Protein AF-C4FI15-F1 (afdb_monomer)

Secondary structure (DSSP, 8-state):
-HHHHHHHHHHHHHHTTT-TT-HHHHHHHHHHHHHTT-HHHHHHHHHHHHTT-TT-HHHHHHHHHHHHTT---TTHHHHHHHHHHHSTT-HHHHHHHHHHHHHTT-HHHHHHHHHHHHH--

Organism: NCBI:txid432331

pLDDT: mean 87.52, std 12.52, range [52.5, 98.56]

Nearest PDB structures (foldseek):
  7obi-assembly2_B  TM=6.998E-01  e=9.655E-05  unidentified
  7yeh-assembly1_A  TM=6.419E-01  e=1.584E-03  Homo sapiens
  8tar-assembly1_U  TM=7.091E-01  e=3.574E-03  Homo sapiens
  5lj3-assembly1_S  TM=6.414E-01  e=3.760E-03  Saccharomyces cerevisiae
  5lj5-assembly1_S  TM=6.414E-01  e=3.957E-03  Saccharomyces cerevisiae

InterPro domains:
  IPR011990 Tetratricopeptide-like helical domain superfamily [G3DSA:1.25.40.10] (2-81)
  IPR011990 Tetratricopeptide-like helical domain superfamily [G3DSA:1.25.40.10] (82-121)
  IPR011990 Tetratricopeptide-like helical domain superfamily [SSF48452] (3-116)

Solvent-accessible surface area (backbone atoms only — not comparable to full-atom values): 6756 Å² total; per-residue (Å²): 115,74,67,59,50,55,50,50,48,52,54,51,59,54,54,43,77,79,50,89,79,52,34,67,57,31,30,52,48,11,56,44,28,43,77,69,69,38,52,72,59,13,54,50,27,20,50,58,11,33,75,73,38,73,75,47,54,73,36,52,54,48,52,52,53,43,40,76,71,71,45,89,60,89,64,46,67,60,53,43,54,59,39,36,74,80,42,76,78,43,63,68,54,53,54,50,50,40,51,52,24,59,76,67,68,36,61,68,65,31,51,56,52,52,53,53,62,65,67,75,110

Foldseek 3Di:
DLVVLVVVLVVLVVVCVPDVQDLVSLQVNLVSCVVNVVNVSSLVSLVSSCVNPLQPVSSLVVVLVVVVVVDDRPCNLVSLVVNCVVVVQPPSSLVSNLVVCVVVVVVPVNVVSVVSNVVVD

Sequence (121 aa):
IIGNYRYAIFFYLRAFAENQSDYELKYKVATLYYKLGQIPLAIQSAKDALSIKEDYMPAIEFLISLYNSGYEIDGLENILKKALEKYPNDKNIILTLAKIYQKNNNTTEYQKLMEKLQSSK

Structure (mmCIF, N/CA/C/O backbone):
data_AF-C4FI15-F1
#
_entry.id   AF-C4FI15-F1
#
loop_
_atom_site.group_PDB
_atom_site.id
_atom_site.type_symbol
_atom_site.label_atom_id
_atom_site.label_alt_id
_atom_site.label_comp_id
_atom_site.label_asym_id
_atom_site.label_entity_id
_atom_site.label_seq_id
_atom_site.pdbx_PDB_ins_code
_atom_site.Cartn_x
_atom_site.Cartn_y
_atom_site.Cartn_z
_atom_site.occupancy
_atom_site.B_iso_or_equiv
_atom_site.auth_seq_id
_atom_site.auth_comp_id
_atom_site.auth_asym_id
_atom_site.auth_atom_id
_atom_site.pdbx_PDB_model_num
ATOM 1 N N . ILE A 1 1 ? 23.300 -10.497 -9.805 1.00 56.25 1 ILE A N 1
ATOM 2 C CA . ILE A 1 1 ? 21.864 -10.493 -9.411 1.00 56.25 1 ILE A CA 1
ATOM 3 C C . ILE A 1 1 ? 21.199 -9.126 -9.666 1.00 56.25 1 ILE A C 1
ATOM 5 O O . ILE A 1 1 ? 20.199 -9.100 -10.368 1.00 56.25 1 ILE A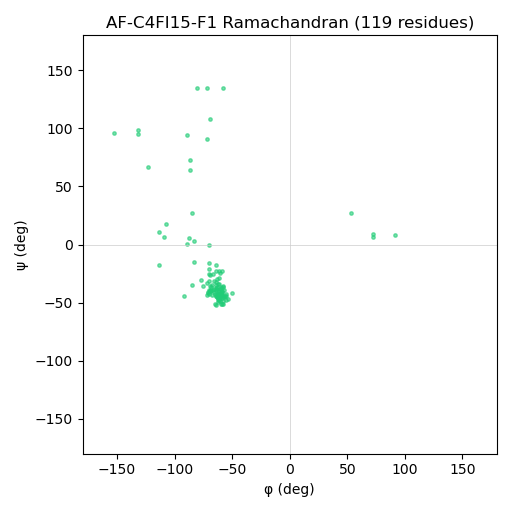 O 1
ATOM 9 N N . ILE A 1 2 ? 21.776 -7.990 -9.240 1.00 56.50 2 ILE A N 1
ATOM 10 C CA . ILE A 1 2 ? 21.237 -6.623 -9.491 1.00 56.50 2 ILE A CA 1
ATOM 11 C C . ILE A 1 2 ? 21.066 -6.285 -10.988 1.00 56.50 2 ILE A C 1
ATOM 13 O O . ILE A 1 2 ? 20.092 -5.640 -11.371 1.00 56.50 2 ILE A O 1
ATOM 17 N N . GLY A 1 3 ? 21.977 -6.754 -11.850 1.00 67.19 3 GLY A N 1
ATOM 18 C CA . GLY A 1 3 ? 21.889 -6.534 -13.299 1.00 67.19 3 GLY A CA 1
ATOM 19 C C . GLY A 1 3 ? 20.614 -7.104 -13.933 1.00 67.19 3 GLY A C 1
ATOM 20 O O . GLY A 1 3 ? 20.023 -6.454 -14.785 1.00 67.19 3 GLY A O 1
ATOM 21 N N . ASN A 1 4 ? 20.132 -8.260 -13.463 1.00 72.44 4 ASN A N 1
ATOM 22 C CA . ASN A 1 4 ? 18.963 -8.932 -14.040 1.00 72.44 4 ASN A CA 1
ATOM 23 C C . ASN A 1 4 ? 17.672 -8.116 -13.817 1.00 72.44 4 ASN A C 1
ATOM 25 O O . ASN A 1 4 ? 16.885 -7.934 -14.738 1.00 72.44 4 ASN A O 1
ATOM 29 N N . TYR A 1 5 ? 17.509 -7.498 -12.641 1.00 72.25 5 TYR A N 1
ATOM 30 C CA . TYR A 1 5 ? 16.341 -6.657 -12.353 1.00 72.25 5 TYR A CA 1
ATOM 31 C C . TYR A 1 5 ? 16.308 -5.361 -13.168 1.00 72.25 5 TYR A C 1
ATOM 33 O O . TYR A 1 5 ? 15.236 -4.951 -13.600 1.00 72.25 5 TYR A O 1
ATOM 41 N N . ARG A 1 6 ? 17.462 -4.731 -13.429 1.00 71.44 6 ARG A N 1
ATOM 42 C CA . ARG A 1 6 ? 17.522 -3.537 -14.293 1.00 71.44 6 ARG A CA 1
ATOM 43 C C . ARG A 1 6 ? 17.146 -3.867 -15.738 1.00 71.44 6 ARG A C 1
ATOM 45 O O . ARG A 1 6 ? 16.388 -3.117 -16.342 1.00 71.44 6 ARG A O 1
ATOM 52 N N . TYR A 1 7 ? 17.614 -5.005 -16.257 1.00 75.38 7 TYR A N 1
ATOM 53 C CA . TYR A 1 7 ? 17.192 -5.493 -17.572 1.00 75.38 7 TYR A CA 1
ATOM 54 C C . TYR A 1 7 ? 15.700 -5.828 -17.597 1.00 75.38 7 TYR A C 1
ATOM 56 O O . TYR A 1 7 ? 15.008 -5.397 -18.512 1.00 75.38 7 TYR A O 1
ATOM 64 N N . ALA A 1 8 ? 15.178 -6.515 -16.577 1.00 70.19 8 ALA A N 1
ATOM 65 C CA . ALA A 1 8 ? 13.751 -6.809 -16.478 1.00 70.19 8 ALA A CA 1
ATOM 66 C C . ALA A 1 8 ? 12.901 -5.527 -16.484 1.00 70.19 8 ALA A C 1
ATOM 68 O O . ALA A 1 8 ? 11.944 -5.444 -17.245 1.00 70.19 8 ALA A O 1
ATOM 69 N N . ILE A 1 9 ? 13.283 -4.498 -15.717 1.00 68.81 9 ILE A N 1
ATOM 70 C CA . ILE A 1 9 ? 12.603 -3.193 -15.738 1.00 68.81 9 ILE A CA 1
ATOM 71 C C . ILE A 1 9 ? 12.680 -2.557 -17.127 1.00 68.81 9 ILE A C 1
ATOM 73 O O . ILE A 1 9 ? 11.663 -2.084 -17.617 1.00 68.81 9 ILE A O 1
ATOM 77 N N . PHE A 1 10 ? 13.838 -2.579 -17.792 1.00 74.25 10 PHE A N 1
ATOM 78 C CA . PHE A 1 10 ? 13.975 -2.055 -19.154 1.00 74.25 10 PHE A CA 1
ATOM 79 C C . PHE A 1 10 ? 13.039 -2.761 -20.150 1.00 74.25 10 PHE A C 1
ATOM 81 O O . PHE A 1 10 ? 12.341 -2.095 -20.912 1.00 74.25 10 PHE A O 1
ATOM 88 N N . PHE A 1 11 ? 12.969 -4.095 -20.118 1.00 68.50 11 PHE A N 1
ATOM 89 C CA . PHE A 1 11 ? 12.063 -4.857 -20.983 1.00 68.50 11 PHE A CA 1
ATOM 90 C C . PHE A 1 11 ? 10.588 -4.593 -20.657 1.00 68.50 11 PHE A C 1
ATOM 92 O O . PHE A 1 11 ? 9.784 -4.450 -21.574 1.00 68.50 11 PHE A O 1
ATOM 99 N N . TYR A 1 12 ? 10.236 -4.453 -19.378 1.00 67.69 12 TYR A N 1
ATOM 100 C CA . TYR A 1 12 ? 8.875 -4.117 -18.963 1.00 67.69 12 TYR A CA 1
ATOM 101 C C . TYR A 1 12 ? 8.471 -2.682 -19.333 1.00 67.69 12 TYR A C 1
ATOM 103 O O . TYR A 1 12 ? 7.363 -2.479 -19.822 1.00 67.69 12 TYR A O 1
ATOM 111 N N . LEU A 1 13 ? 9.365 -1.698 -19.192 1.00 67.50 13 LEU A N 1
ATOM 112 C CA . LEU A 1 13 ? 9.134 -0.322 -19.651 1.00 67.50 13 LEU A CA 1
ATOM 113 C C . LEU A 1 13 ? 9.035 -0.235 -21.180 1.00 67.50 13 LEU A C 1
ATOM 115 O O . LEU A 1 13 ? 8.288 0.588 -21.698 1.00 67.50 13 LEU A O 1
ATOM 119 N N . ARG A 1 14 ? 9.742 -1.099 -21.917 1.00 65.94 14 ARG A N 1
ATOM 120 C CA . ARG A 1 14 ? 9.600 -1.198 -23.375 1.00 65.94 14 ARG A CA 1
ATOM 121 C C . ARG A 1 14 ? 8.266 -1.831 -23.781 1.00 65.94 14 ARG A C 1
ATOM 123 O O . ARG A 1 14 ? 7.638 -1.333 -24.705 1.00 65.94 14 ARG A O 1
ATOM 130 N N . ALA A 1 15 ? 7.807 -2.868 -23.077 1.00 60.34 15 ALA A N 1
ATOM 131 C CA . ALA A 1 15 ? 6.472 -3.446 -23.280 1.00 60.34 15 ALA A CA 1
ATOM 132 C C . ALA A 1 15 ? 5.344 -2.430 -22.993 1.00 60.34 15 ALA A C 1
ATOM 134 O O . ALA A 1 15 ? 4.292 -2.455 -23.626 1.00 60.34 15 ALA A O 1
ATOM 135 N N . PHE A 1 16 ? 5.600 -1.478 -22.091 1.00 58.09 16 PHE A N 1
ATOM 136 C CA . PHE A 1 16 ? 4.717 -0.356 -21.762 1.00 58.09 16 PHE A CA 1
ATOM 137 C C . PHE A 1 16 ? 4.383 0.553 -22.956 1.00 58.09 16 PHE A C 1
ATOM 139 O O . PHE A 1 16 ? 3.359 1.235 -22.936 1.00 58.09 16 PHE A O 1
ATOM 146 N N . ALA A 1 17 ? 5.224 0.565 -23.996 1.00 54.53 17 ALA A N 1
ATOM 147 C CA . ALA A 1 17 ? 4.977 1.345 -25.205 1.00 54.53 17 ALA A CA 1
ATOM 148 C C . ALA A 1 17 ? 3.820 0.787 -26.056 1.00 54.53 17 ALA A C 1
ATOM 150 O O . ALA A 1 17 ? 3.307 1.513 -26.903 1.00 54.53 17 ALA A O 1
ATOM 151 N N . GLU A 1 18 ? 3.384 -0.458 -25.823 1.00 53.00 18 GLU A N 1
ATOM 152 C CA . GLU A 1 18 ? 2.379 -1.125 -26.663 1.00 53.00 18 GLU A CA 1
ATOM 153 C C . GLU A 1 18 ? 1.041 -1.402 -25.955 1.00 53.00 18 GLU A C 1
ATOM 155 O O . GLU A 1 18 ? 0.039 -1.583 -26.639 1.00 53.00 18 GLU A O 1
ATOM 160 N N . ASN A 1 19 ? 0.969 -1.381 -24.614 1.00 54.22 19 ASN A N 1
ATOM 161 C CA . ASN A 1 19 ? -0.293 -1.545 -23.871 1.00 54.22 19 ASN A CA 1
ATOM 162 C C . ASN A 1 19 ? -0.266 -0.843 -22.497 1.00 54.22 19 ASN A C 1
ATOM 164 O O . ASN A 1 19 ? 0.173 -1.404 -21.495 1.00 54.22 19 ASN A O 1
ATOM 168 N N . GLN A 1 20 ? -0.793 0.385 -22.430 1.00 59.53 20 GLN A N 1
ATOM 169 C CA . GLN A 1 20 ? -0.826 1.230 -21.218 1.00 59.53 20 GLN A CA 1
ATOM 170 C C . GLN A 1 20 ? -1.783 0.741 -20.102 1.00 59.53 20 GLN A C 1
ATOM 172 O O . GLN A 1 20 ? -1.866 1.374 -19.048 1.00 59.53 20 GLN A O 1
ATOM 177 N N . SER A 1 21 ? -2.495 -0.374 -20.30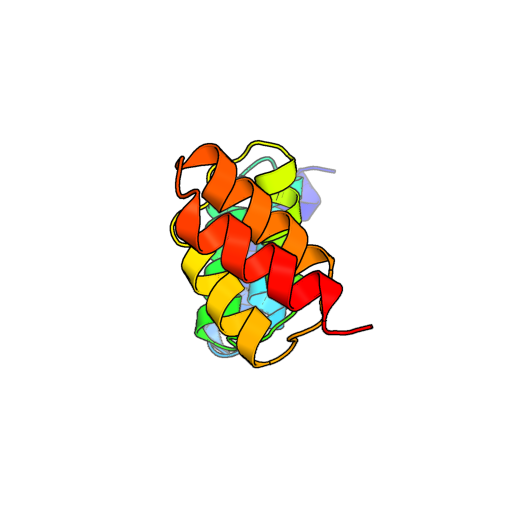2 1.00 66.38 21 SER A N 1
ATOM 178 C CA . SER A 1 21 ? -3.615 -0.819 -19.451 1.00 66.38 21 SER A CA 1
ATOM 179 C C . SER A 1 21 ? -3.335 -2.053 -18.580 1.00 66.38 21 SER A C 1
ATOM 181 O O . SER A 1 21 ? -4.252 -2.549 -17.929 1.00 66.38 21 SER A O 1
ATOM 183 N N . ASP A 1 22 ? -2.101 -2.561 -18.528 1.00 84.94 22 ASP A N 1
ATOM 184 C CA . ASP A 1 22 ? -1.785 -3.761 -17.740 1.00 84.94 22 ASP A CA 1
ATOM 185 C C . ASP A 1 22 ? -1.386 -3.407 -16.290 1.00 84.94 22 ASP A C 1
ATOM 187 O O . ASP A 1 22 ? -0.233 -3.094 -15.973 1.00 84.94 22 ASP A O 1
ATOM 191 N N . TYR A 1 23 ? -2.367 -3.447 -15.383 1.00 91.19 23 TYR A N 1
ATOM 192 C CA . TYR A 1 23 ? -2.151 -3.246 -13.947 1.00 91.19 23 TYR A CA 1
ATOM 193 C C . TYR A 1 23 ? -1.249 -4.332 -13.324 1.00 91.19 23 TYR A C 1
ATOM 195 O O . TYR A 1 23 ? -0.511 -4.047 -12.377 1.00 91.19 23 TYR A O 1
ATOM 203 N N . GLU A 1 24 ? -1.246 -5.562 -13.851 1.00 91.38 24 GLU A N 1
ATOM 204 C CA . GLU A 1 24 ? -0.406 -6.657 -13.348 1.00 91.38 24 GLU A CA 1
ATOM 205 C C . GLU A 1 24 ? 1.060 -6.399 -13.673 1.00 91.38 24 GLU A C 1
ATOM 207 O O . GLU A 1 24 ? 1.942 -6.631 -12.841 1.00 91.38 24 GLU A O 1
ATOM 212 N N . LEU A 1 25 ? 1.326 -5.867 -14.865 1.00 88.81 25 LEU A N 1
ATOM 213 C CA . LEU A 1 25 ? 2.652 -5.421 -15.268 1.00 88.81 25 LEU A CA 1
ATOM 214 C C . LEU A 1 25 ? 3.171 -4.302 -14.358 1.00 88.81 25 LEU A C 1
ATOM 216 O O . LEU A 1 25 ? 4.299 -4.386 -13.867 1.00 88.81 25 LEU A O 1
ATOM 220 N N . LYS A 1 26 ? 2.353 -3.283 -14.075 1.00 90.31 26 LYS A N 1
ATOM 221 C CA . LYS A 1 26 ? 2.734 -2.198 -13.152 1.00 90.31 26 LYS A CA 1
ATOM 222 C C . LYS A 1 26 ? 3.070 -2.715 -11.757 1.00 90.31 26 LYS A C 1
ATOM 224 O O . LYS A 1 26 ? 4.074 -2.317 -11.164 1.00 90.31 26 LYS A O 1
ATOM 229 N N . TYR A 1 27 ? 2.297 -3.676 -11.265 1.00 94.62 27 TYR A N 1
ATOM 230 C CA . TYR A 1 27 ? 2.614 -4.360 -10.019 1.00 94.62 27 TYR A CA 1
ATOM 231 C C . TYR A 1 27 ? 3.926 -5.157 -10.098 1.00 94.62 27 TYR A C 1
ATOM 233 O O . TYR A 1 27 ? 4.763 -5.052 -9.202 1.00 94.62 27 TYR A O 1
ATOM 241 N N . LYS A 1 28 ? 4.179 -5.903 -11.182 1.00 92.38 28 LYS A N 1
ATOM 242 C CA . LYS A 1 28 ? 5.468 -6.595 -11.378 1.00 92.38 28 LYS A CA 1
ATOM 243 C C . LYS A 1 28 ? 6.633 -5.606 -11.326 1.00 92.38 28 LYS A C 1
ATOM 245 O O . LYS A 1 28 ? 7.610 -5.863 -10.621 1.00 92.38 28 LYS A O 1
ATOM 250 N N . VAL A 1 29 ? 6.511 -4.453 -11.982 1.00 91.00 29 VAL A N 1
ATOM 251 C CA . VAL A 1 29 ? 7.499 -3.365 -11.923 1.00 91.00 29 VAL A CA 1
ATOM 252 C C . VAL A 1 29 ? 7.695 -2.864 -10.485 1.00 91.00 29 VAL A C 1
ATOM 254 O O . VAL A 1 29 ? 8.840 -2.732 -10.050 1.00 91.00 29 VAL A O 1
ATOM 257 N N . ALA A 1 30 ? 6.622 -2.704 -9.704 1.00 95.44 30 ALA A N 1
ATOM 258 C CA . ALA A 1 30 ? 6.710 -2.363 -8.281 1.00 95.44 30 ALA A CA 1
ATOM 259 C C . ALA A 1 30 ? 7.583 -3.355 -7.495 1.00 95.44 30 ALA A C 1
ATOM 261 O O . ALA A 1 30 ? 8.505 -2.957 -6.778 1.00 95.44 30 ALA A O 1
ATOM 262 N N . THR A 1 31 ? 7.353 -4.659 -7.684 1.00 94.81 31 THR A N 1
ATOM 263 C CA . THR A 1 31 ? 8.144 -5.699 -7.005 1.00 94.81 31 THR A CA 1
ATOM 264 C C . THR A 1 31 ? 9.618 -5.688 -7.421 1.00 94.81 31 THR A C 1
ATOM 266 O O . THR A 1 31 ? 10.493 -5.974 -6.602 1.00 94.81 31 THR A O 1
ATOM 269 N N . LEU A 1 32 ? 9.927 -5.327 -8.671 1.00 92.12 32 LEU A N 1
ATOM 270 C CA . LEU A 1 32 ? 11.305 -5.205 -9.148 1.00 92.12 32 LEU A CA 1
ATOM 271 C C . LEU A 1 32 ? 12.010 -3.986 -8.562 1.00 92.12 32 LE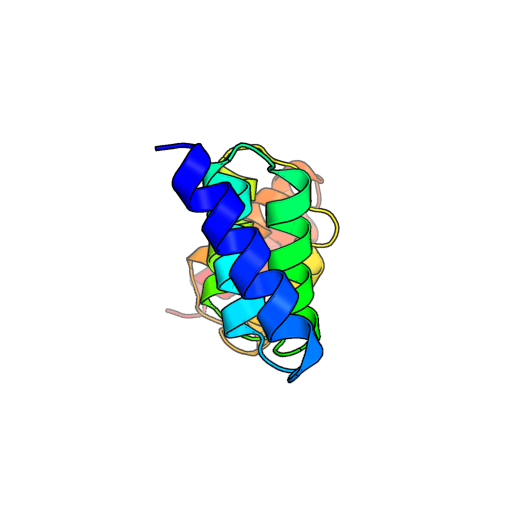U A C 1
ATOM 273 O O . LEU A 1 32 ? 13.152 -4.106 -8.117 1.00 92.12 32 LEU A O 1
ATOM 277 N N . TYR A 1 33 ? 11.335 -2.836 -8.519 1.00 93.25 33 TYR A N 1
ATOM 278 C CA . TYR A 1 33 ? 11.876 -1.647 -7.867 1.00 93.25 33 TYR A CA 1
ATOM 279 C C . TYR A 1 33 ? 12.168 -1.906 -6.389 1.00 93.25 33 TYR A C 1
ATOM 281 O O . TYR A 1 33 ? 13.234 -1.524 -5.907 1.00 93.25 33 TYR A O 1
ATOM 289 N N . TYR A 1 34 ? 11.301 -2.647 -5.694 1.00 95.25 34 TYR A N 1
ATOM 290 C CA . TYR A 1 34 ? 11.553 -3.060 -4.314 1.00 95.25 34 TYR A CA 1
ATOM 291 C C . TYR A 1 34 ? 12.795 -3.946 -4.180 1.00 95.25 34 TYR A C 1
ATOM 293 O O . TYR A 1 34 ? 13.662 -3.664 -3.356 1.00 95.25 34 TYR A O 1
ATOM 301 N N . LYS A 1 35 ? 12.955 -4.955 -5.048 1.00 93.00 35 LYS A N 1
ATOM 302 C CA . LYS A 1 35 ? 14.157 -5.815 -5.079 1.00 93.00 35 LYS A CA 1
ATOM 303 C C . LYS A 1 35 ? 15.449 -5.048 -5.383 1.00 93.00 35 LYS A C 1
ATOM 305 O O . LYS A 1 35 ? 16.533 -5.519 -5.046 1.00 93.00 35 LYS A O 1
ATOM 310 N N . LEU A 1 36 ? 15.347 -3.885 -6.022 1.00 91.12 36 LEU A N 1
ATOM 311 C CA . LEU A 1 36 ? 16.460 -2.971 -6.281 1.00 91.12 36 LEU A CA 1
ATOM 312 C C . LEU A 1 36 ? 16.693 -1.948 -5.159 1.00 91.12 36 LEU A C 1
ATOM 314 O O . LEU A 1 36 ? 17.584 -1.111 -5.298 1.00 91.12 36 LEU A O 1
ATOM 318 N N . GLY A 1 37 ? 15.900 -1.976 -4.085 1.00 93.50 37 GLY A N 1
ATOM 319 C CA . GLY A 1 37 ? 15.944 -0.987 -3.005 1.00 93.50 37 GLY A CA 1
ATOM 320 C C . GLY A 1 37 ? 15.375 0.382 -3.391 1.00 93.50 37 GLY A C 1
ATOM 321 O O . GLY A 1 37 ? 15.495 1.339 -2.632 1.00 93.50 37 GLY A O 1
ATOM 322 N N . GLN A 1 38 ? 14.739 0.503 -4.558 1.00 95.06 38 GLN A N 1
ATOM 323 C CA . GLN A 1 38 ? 14.146 1.746 -5.055 1.00 95.06 38 GLN A CA 1
ATOM 324 C C . GLN A 1 38 ? 12.718 1.895 -4.519 1.00 95.06 38 GLN A C 1
ATOM 326 O O . GLN A 1 38 ? 11.742 1.865 -5.268 1.00 95.06 38 GLN A O 1
ATOM 331 N N . ILE A 1 39 ? 12.600 2.026 -3.198 1.00 96.94 39 ILE A N 1
ATOM 332 C CA . ILE A 1 39 ? 11.315 2.001 -2.485 1.00 96.94 39 ILE A CA 1
ATOM 333 C C . ILE A 1 39 ? 10.309 3.047 -3.001 1.00 96.94 39 ILE A C 1
ATOM 335 O O . ILE A 1 39 ? 9.165 2.663 -3.248 1.00 96.94 39 ILE A O 1
ATOM 339 N N . PRO A 1 40 ? 10.685 4.319 -3.260 1.00 97.00 40 PRO A N 1
ATOM 340 C CA . PRO A 1 40 ? 9.727 5.304 -3.771 1.00 97.00 40 PRO A CA 1
ATOM 341 C C . PRO A 1 40 ? 9.104 4.900 -5.115 1.00 97.00 40 PRO A C 1
ATOM 343 O O . PRO A 1 40 ? 7.897 5.023 -5.310 1.00 97.00 40 PRO A O 1
ATOM 346 N N . LEU A 1 41 ? 9.910 4.339 -6.023 1.00 94.94 41 LEU A N 1
ATOM 347 C CA . LEU A 1 41 ? 9.441 3.876 -7.333 1.00 94.94 41 LEU A CA 1
ATOM 348 C C . LEU A 1 41 ? 8.587 2.610 -7.222 1.00 94.94 41 LEU A C 1
ATOM 350 O O . LEU A 1 41 ? 7.632 2.442 -7.982 1.00 94.94 41 LEU A O 1
ATOM 354 N N . ALA A 1 42 ? 8.887 1.747 -6.249 1.00 97.56 42 ALA A N 1
ATOM 355 C CA . ALA A 1 42 ? 8.065 0.585 -5.943 1.00 97.56 42 ALA A CA 1
ATOM 356 C C . ALA A 1 42 ? 6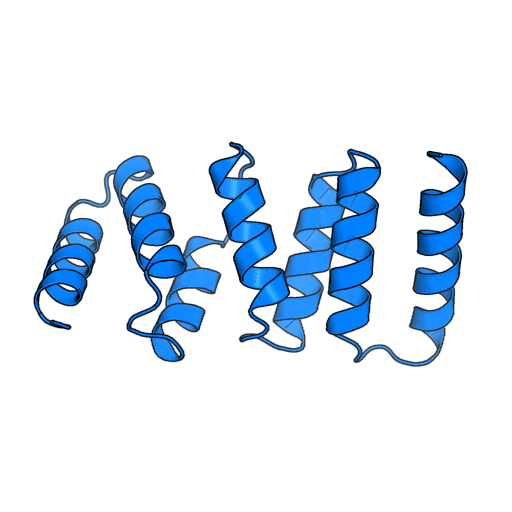.659 0.999 -5.487 1.00 97.56 42 ALA A C 1
ATOM 358 O O . ALA A 1 42 ? 5.667 0.501 -6.017 1.00 97.56 42 ALA A O 1
ATOM 359 N N . ILE A 1 43 ? 6.573 1.953 -4.555 1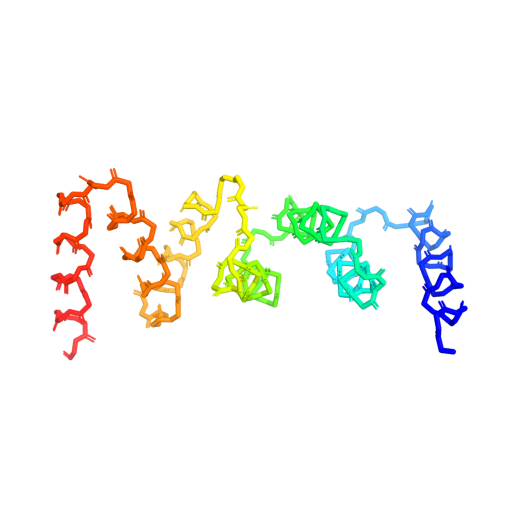.00 98.31 43 ILE A N 1
ATOM 360 C CA . ILE A 1 43 ? 5.298 2.490 -4.064 1.00 98.31 43 ILE A CA 1
ATOM 361 C C . ILE A 1 43 ? 4.510 3.125 -5.211 1.00 98.31 43 ILE A C 1
ATOM 363 O O . ILE A 1 43 ? 3.332 2.811 -5.382 1.00 98.31 43 ILE A O 1
ATOM 367 N N . GLN A 1 44 ? 5.153 3.976 -6.019 1.00 96.88 44 GLN A N 1
ATOM 368 C CA . GLN A 1 44 ? 4.481 4.637 -7.1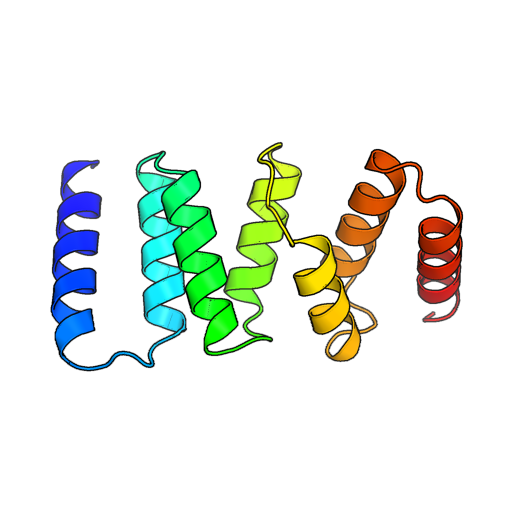38 1.00 96.88 44 GLN A CA 1
ATOM 369 C C . GLN A 1 44 ? 3.932 3.621 -8.145 1.00 96.88 44 GLN A C 1
ATOM 371 O O . GLN A 1 44 ? 2.763 3.688 -8.506 1.00 96.88 44 GLN A O 1
ATOM 376 N N . SER A 1 45 ? 4.729 2.621 -8.523 1.00 95.56 45 SER A N 1
ATOM 377 C CA . SER A 1 45 ? 4.307 1.604 -9.496 1.00 95.56 45 SER A CA 1
ATOM 378 C C . SER A 1 45 ? 3.131 0.757 -8.988 1.00 95.56 45 SER A C 1
ATOM 380 O O . SER A 1 45 ? 2.246 0.395 -9.761 1.00 95.56 45 SER A O 1
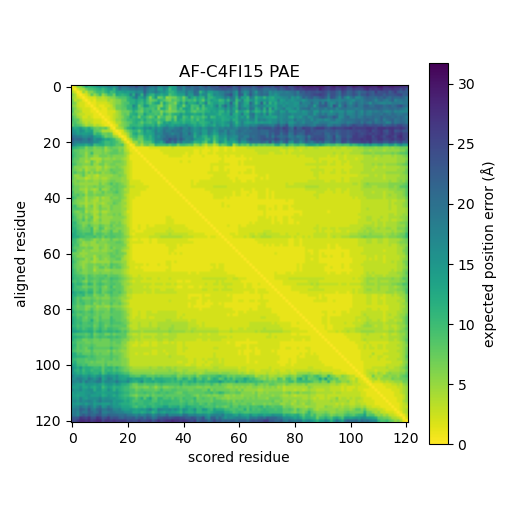ATOM 382 N N . ALA A 1 46 ? 3.077 0.467 -7.683 1.00 97.69 46 ALA A N 1
ATOM 383 C CA . ALA A 1 46 ? 1.938 -0.225 -7.080 1.00 97.69 46 ALA A CA 1
ATOM 384 C C . ALA A 1 46 ? 0.680 0.660 -7.052 1.00 97.69 46 ALA A C 1
ATOM 386 O O . ALA A 1 46 ? -0.408 0.182 -7.372 1.00 97.69 46 ALA A O 1
ATOM 387 N N . LYS A 1 47 ? 0.813 1.958 -6.747 1.00 97.44 47 LYS A N 1
ATOM 388 C CA . LYS A 1 47 ? -0.300 2.919 -6.848 1.00 97.44 47 LYS A CA 1
ATOM 389 C C . LYS A 1 47 ? -0.800 3.066 -8.286 1.00 97.44 47 LYS A C 1
ATOM 391 O O . LYS A 1 47 ? -2.004 3.132 -8.503 1.00 97.44 47 LYS A O 1
ATOM 396 N N . ASP A 1 48 ? 0.099 3.046 -9.263 1.00 94.62 48 ASP A N 1
ATOM 397 C CA . ASP A 1 48 ? -0.257 3.121 -10.678 1.00 94.62 48 ASP A CA 1
ATOM 398 C C . ASP A 1 48 ? -0.979 1.858 -11.177 1.00 94.62 48 ASP A C 1
ATOM 400 O O . ASP A 1 48 ? -1.730 1.929 -12.150 1.00 94.62 48 ASP A O 1
ATOM 404 N N . ALA A 1 49 ? -0.748 0.698 -10.552 1.00 95.62 49 ALA A N 1
ATOM 405 C CA . ALA A 1 49 ? -1.560 -0.497 -10.785 1.00 95.62 49 ALA A CA 1
ATOM 406 C C . ALA A 1 49 ? -2.985 -0.289 -10.250 1.00 95.62 49 ALA A C 1
ATOM 408 O O . ALA A 1 49 ? -3.959 -0.590 -10.940 1.00 95.62 49 ALA A O 1
ATOM 409 N N . LEU A 1 50 ? -3.106 0.294 -9.053 1.00 96.00 50 LEU A N 1
ATOM 410 C CA . LEU A 1 50 ? -4.393 0.577 -8.415 1.00 96.00 50 LEU A CA 1
ATOM 411 C C . LEU A 1 50 ? -5.184 1.697 -9.099 1.00 96.00 50 LEU A C 1
ATOM 413 O O . LEU A 1 50 ? -6.406 1.690 -9.028 1.00 96.00 50 LEU A O 1
ATOM 417 N N . SER A 1 51 ? -4.535 2.626 -9.803 1.00 94.31 51 SER A N 1
ATOM 418 C CA . SER A 1 51 ? -5.254 3.627 -10.605 1.00 94.31 51 SER A CA 1
ATOM 419 C C . SER A 1 51 ? -5.926 3.035 -11.849 1.00 94.31 51 SER A C 1
ATOM 421 O O . SER A 1 51 ? -6.869 3.627 -12.365 1.00 94.31 51 SER A O 1
ATOM 423 N N . ILE A 1 52 ? -5.469 1.867 -12.316 1.00 92.81 52 ILE A N 1
ATOM 424 C CA . ILE A 1 52 ? -6.095 1.113 -13.412 1.00 92.81 52 ILE A CA 1
ATOM 425 C C . ILE A 1 52 ? -7.116 0.112 -12.860 1.00 92.81 52 ILE A C 1
ATOM 427 O O . ILE A 1 52 ? -8.218 -0.007 -13.392 1.00 92.81 52 ILE A O 1
ATOM 431 N N . LYS A 1 53 ? -6.756 -0.615 -11.795 1.00 93.19 53 LYS A N 1
ATOM 432 C CA . LYS A 1 53 ? -7.626 -1.585 -11.124 1.00 93.19 53 LYS A CA 1
ATOM 433 C C . LYS A 1 53 ? -7.612 -1.368 -9.615 1.00 93.19 53 LYS A C 1
ATOM 435 O O . LYS A 1 53 ? -6.761 -1.901 -8.906 1.00 93.19 53 LYS A O 1
ATOM 440 N N . GLU A 1 54 ? -8.595 -0.611 -9.134 1.00 93.25 54 GLU A N 1
ATOM 441 C CA . GLU A 1 54 ? -8.661 -0.132 -7.744 1.00 93.25 54 GLU A CA 1
ATOM 442 C C . GLU A 1 54 ? -8.712 -1.243 -6.684 1.00 93.25 54 GLU A C 1
ATOM 444 O O . GLU A 1 54 ? -8.328 -1.017 -5.541 1.00 93.25 54 GLU A O 1
ATOM 449 N N . ASP A 1 55 ? -9.174 -2.442 -7.040 1.00 91.69 55 ASP A N 1
ATOM 450 C CA . ASP A 1 55 ? -9.343 -3.582 -6.132 1.00 91.69 55 ASP A CA 1
ATOM 451 C C . ASP A 1 55 ? -8.318 -4.697 -6.337 1.00 91.69 55 ASP A C 1
ATOM 453 O O . ASP A 1 55 ? -8.531 -5.834 -5.901 1.00 91.69 55 ASP A O 1
ATOM 457 N N . TYR A 1 56 ? -7.207 -4.387 -7.008 1.00 96.19 56 TYR A N 1
ATOM 458 C CA . TYR A 1 56 ? -6.159 -5.356 -7.267 1.00 96.19 56 TYR A CA 1
ATOM 459 C C . TYR A 1 56 ? -5.382 -5.695 -5.988 1.00 96.19 56 TYR A C 1
ATOM 461 O O . TYR A 1 56 ? -4.378 -5.062 -5.648 1.00 96.19 56 TYR A O 1
ATOM 469 N N . MET A 1 57 ? -5.855 -6.731 -5.290 1.00 96.38 57 MET A N 1
ATOM 470 C CA . MET A 1 57 ? -5.365 -7.135 -3.971 1.00 96.38 57 MET A CA 1
ATOM 471 C C . MET A 1 57 ? -3.837 -7.293 -3.870 1.00 96.38 57 MET A C 1
ATOM 473 O O . MET A 1 57 ? -3.276 -6.766 -2.912 1.00 96.38 57 MET A O 1
ATOM 477 N N . PRO A 1 58 ? -3.115 -7.877 -4.852 1.00 97.44 58 PRO A N 1
ATOM 478 C CA . PRO A 1 58 ? -1.658 -7.993 -4.765 1.00 97.44 58 PRO A CA 1
ATOM 479 C C . PRO A 1 58 ? -0.927 -6.652 -4.605 1.00 97.44 58 PRO A C 1
ATOM 481 O O . PRO A 1 58 ? 0.068 -6.572 -3.883 1.00 97.44 58 PRO A O 1
ATOM 484 N N . ALA A 1 59 ? -1.413 -5.579 -5.242 1.00 98.00 59 ALA A N 1
ATOM 485 C CA . ALA A 1 59 ? -0.832 -4.247 -5.073 1.00 98.00 59 ALA A CA 1
ATOM 486 C C . ALA A 1 59 ? -1.207 -3.622 -3.718 1.00 98.00 59 ALA A C 1
ATOM 488 O O . ALA A 1 59 ? -0.367 -2.964 -3.103 1.00 98.00 59 ALA A O 1
ATOM 489 N N . ILE A 1 60 ? -2.425 -3.868 -3.225 1.00 98.44 60 ILE A N 1
ATOM 490 C CA . ILE A 1 60 ? -2.882 -3.410 -1.903 1.00 98.44 60 ILE A CA 1
ATOM 491 C C . ILE A 1 60 ? -2.045 -4.064 -0.799 1.00 98.44 60 ILE A C 1
ATOM 493 O O . ILE A 1 60 ? -1.465 -3.364 0.029 1.00 98.44 60 ILE A O 1
ATOM 497 N N . GLU A 1 61 ? -1.913 -5.391 -0.818 1.00 98.38 61 GLU A N 1
ATOM 498 C CA . GLU A 1 61 ? -1.116 -6.153 0.151 1.00 98.38 61 GLU A CA 1
ATOM 499 C C . GLU A 1 61 ? 0.356 -5.748 0.132 1.00 98.38 61 GLU A C 1
ATOM 501 O O . GLU A 1 61 ? 0.992 -5.637 1.181 1.00 98.38 61 GLU A O 1
ATOM 506 N N . PHE A 1 62 ? 0.900 -5.471 -1.052 1.00 98.50 62 PHE A N 1
ATOM 507 C CA . PHE A 1 62 ? 2.265 -4.986 -1.188 1.00 98.50 62 PHE A CA 1
ATOM 508 C C . PHE A 1 62 ? 2.462 -3.619 -0.524 1.00 98.50 62 PHE A C 1
ATOM 510 O O . PHE A 1 62 ? 3.415 -3.446 0.237 1.00 98.50 62 PHE A O 1
ATOM 517 N N . LEU A 1 63 ? 1.544 -2.669 -0.733 1.00 98.56 63 LEU A N 1
ATOM 518 C CA . LEU A 1 63 ? 1.581 -1.380 -0.037 1.00 98.56 63 LEU A CA 1
ATOM 519 C C . LEU A 1 63 ? 1.409 -1.559 1.482 1.00 98.56 63 LEU A C 1
ATOM 521 O O . LEU A 1 63 ? 2.171 -0.975 2.247 1.00 98.56 63 LEU A O 1
ATOM 525 N N . ILE A 1 64 ? 0.495 -2.422 1.938 1.00 98.44 64 ILE A N 1
ATOM 526 C CA . ILE A 1 64 ? 0.355 -2.763 3.365 1.00 98.44 64 ILE A CA 1
ATOM 527 C C . ILE A 1 64 ? 1.675 -3.307 3.934 1.00 98.44 64 ILE A C 1
ATOM 529 O O . ILE A 1 64 ? 2.103 -2.898 5.013 1.00 98.44 64 ILE A O 1
ATOM 533 N N . SER A 1 65 ? 2.346 -4.212 3.218 1.00 98.38 65 SER A N 1
ATOM 534 C CA . SER A 1 65 ? 3.623 -4.795 3.643 1.00 98.38 65 SER A CA 1
ATOM 535 C C . SER A 1 65 ? 4.723 -3.741 3.763 1.00 98.38 65 SER A C 1
ATOM 537 O O . SER A 1 65 ? 5.492 -3.762 4.726 1.00 98.38 65 SER A O 1
ATOM 539 N N . LEU A 1 66 ? 4.806 -2.809 2.811 1.00 98.31 66 LEU A N 1
ATOM 540 C CA . LEU A 1 66 ? 5.761 -1.703 2.868 1.00 98.31 66 LEU A CA 1
ATOM 541 C C . LEU A 1 66 ? 5.460 -0.767 4.045 1.00 98.31 66 LEU A C 1
ATOM 543 O O . LEU A 1 66 ? 6.371 -0.415 4.791 1.00 98.31 66 LEU A O 1
ATOM 547 N N . TYR A 1 67 ? 4.189 -0.442 4.275 1.00 98.25 67 TYR A N 1
ATOM 548 C CA . TYR A 1 67 ? 3.779 0.374 5.416 1.00 98.25 67 TYR A CA 1
ATOM 549 C C . TYR A 1 67 ? 4.116 -0.289 6.756 1.00 98.25 67 TYR A C 1
ATOM 551 O O . TYR A 1 67 ? 4.706 0.332 7.636 1.00 98.25 67 TYR A O 1
ATOM 559 N N . ASN A 1 68 ? 3.826 -1.586 6.895 1.00 96.44 68 ASN A N 1
ATOM 560 C CA . ASN A 1 68 ? 4.188 -2.363 8.084 1.00 96.44 68 ASN A CA 1
ATOM 561 C C . ASN A 1 68 ? 5.710 -2.475 8.284 1.00 96.44 68 ASN A C 1
ATOM 563 O O . ASN A 1 68 ? 6.155 -2.689 9.408 1.00 96.44 68 ASN A O 1
ATOM 567 N N . SER A 1 69 ? 6.495 -2.306 7.216 1.00 96.38 69 SER A N 1
ATOM 568 C CA . SER A 1 69 ? 7.962 -2.243 7.262 1.00 96.38 69 SER A CA 1
ATOM 569 C C . SER A 1 69 ? 8.494 -0.847 7.626 1.00 96.38 69 SER A C 1
ATOM 571 O O . SER A 1 69 ? 9.705 -0.643 7.639 1.00 96.38 69 SER A O 1
ATOM 573 N N . GLY A 1 70 ? 7.611 0.113 7.922 1.00 96.12 70 GLY A N 1
ATOM 574 C CA . GLY A 1 70 ? 7.960 1.463 8.367 1.00 96.12 70 GLY A CA 1
ATOM 575 C C . GLY A 1 70 ? 8.106 2.497 7.250 1.00 96.12 70 GLY A C 1
ATOM 576 O O . GLY A 1 70 ? 8.536 3.614 7.524 1.00 96.12 70 GLY A O 1
ATOM 577 N N . TYR A 1 71 ? 7.755 2.161 6.006 1.00 97.12 71 TYR A N 1
ATOM 578 C CA . TYR A 1 71 ? 7.732 3.143 4.923 1.00 97.12 71 TYR A CA 1
ATOM 579 C C . TYR A 1 71 ? 6.446 3.974 4.967 1.00 97.12 71 TYR A C 1
ATOM 581 O O . TYR A 1 71 ? 5.348 3.436 5.098 1.00 97.12 71 TYR A O 1
ATOM 589 N N . GLU A 1 72 ? 6.572 5.289 4.809 1.00 94.31 72 GLU A N 1
ATOM 590 C CA . GLU A 1 72 ? 5.413 6.166 4.645 1.00 94.31 72 GLU A CA 1
ATOM 591 C C . GLU A 1 72 ? 4.786 5.956 3.262 1.00 94.31 72 GLU A C 1
ATOM 593 O O . GLU A 1 72 ? 5.482 5.887 2.245 1.00 94.31 72 GLU A O 1
ATOM 598 N N . ILE A 1 73 ? 3.458 5.846 3.222 1.00 97.38 73 ILE A N 1
ATOM 599 C CA . ILE A 1 73 ? 2.705 5.655 1.981 1.00 97.38 73 ILE A CA 1
ATOM 600 C C . ILE A 1 73 ? 1.543 6.635 1.958 1.00 97.38 73 ILE A C 1
ATOM 602 O O . ILE A 1 73 ? 0.474 6.382 2.517 1.00 97.38 73 ILE A O 1
ATOM 606 N N . ASP A 1 74 ? 1.743 7.743 1.252 1.00 95.19 74 ASP A N 1
ATOM 607 C CA . ASP A 1 74 ? 0.723 8.782 1.138 1.00 95.19 74 ASP A CA 1
ATOM 608 C C . ASP A 1 74 ? -0.571 8.227 0.544 1.00 95.19 74 ASP A C 1
ATOM 610 O O . ASP A 1 74 ? -0.551 7.492 -0.448 1.00 95.19 74 ASP A O 1
ATOM 614 N N . GLY A 1 75 ? -1.708 8.573 1.140 1.00 96.06 75 GLY A N 1
ATOM 615 C CA . GLY A 1 75 ? -3.019 8.137 0.662 1.00 96.06 75 GLY A CA 1
ATOM 616 C C . GLY A 1 75 ? -3.346 6.659 0.904 1.00 96.06 75 GLY A C 1
ATOM 617 O O . GLY A 1 75 ? -4.404 6.215 0.454 1.00 96.06 75 GLY A O 1
ATOM 618 N N . LEU A 1 76 ? -2.509 5.900 1.631 1.00 97.56 76 LEU A N 1
ATOM 619 C CA . LEU A 1 76 ? -2.801 4.500 1.963 1.00 97.56 76 LEU A CA 1
ATOM 620 C C . LEU A 1 76 ? -4.137 4.350 2.700 1.00 97.56 76 LEU A C 1
ATOM 622 O O . LEU A 1 76 ? -4.893 3.439 2.390 1.00 97.56 76 LEU A O 1
ATOM 626 N N . GLU A 1 77 ? -4.472 5.270 3.609 1.00 96.69 77 GLU A N 1
ATOM 627 C CA . GLU A 1 77 ? -5.765 5.268 4.305 1.00 96.69 77 GLU A CA 1
ATOM 628 C C . GLU A 1 77 ? -6.948 5.226 3.324 1.00 96.69 77 GLU A C 1
ATOM 630 O O . GLU A 1 77 ? -7.853 4.410 3.471 1.00 96.69 77 GLU A O 1
ATOM 635 N N . ASN A 1 78 ? -6.921 6.067 2.286 1.00 96.75 78 ASN A N 1
ATOM 636 C CA . ASN A 1 78 ? -7.990 6.132 1.291 1.00 96.75 78 ASN A CA 1
ATOM 637 C C . ASN A 1 78 ? -8.043 4.869 0.419 1.00 96.75 78 ASN A C 1
ATOM 639 O O . ASN A 1 78 ? -9.126 4.364 0.130 1.00 96.75 78 ASN A O 1
ATOM 643 N N . ILE A 1 79 ? -6.877 4.335 0.040 1.00 97.62 79 ILE A N 1
ATOM 644 C CA . ILE A 1 79 ? -6.774 3.063 -0.690 1.00 97.62 79 ILE A CA 1
ATOM 645 C C . ILE A 1 79 ? -7.424 1.939 0.125 1.00 97.62 79 ILE A C 1
ATOM 647 O O . ILE A 1 79 ? -8.258 1.200 -0.393 1.00 97.62 79 ILE A O 1
ATOM 651 N N . LEU A 1 80 ? -7.088 1.837 1.412 1.00 97.00 80 LEU A N 1
ATOM 652 C CA . LEU A 1 80 ? -7.610 0.793 2.288 1.00 97.00 80 LEU A CA 1
ATOM 653 C C . LEU A 1 80 ? -9.099 0.966 2.597 1.00 97.00 80 LEU A C 1
ATOM 655 O O . LEU A 1 80 ? -9.808 -0.032 2.668 1.00 97.00 80 LEU A O 1
ATOM 659 N N . LYS A 1 81 ? -9.595 2.202 2.734 1.00 95.06 81 LYS A N 1
ATOM 660 C CA . LYS A 1 81 ? -11.035 2.479 2.879 1.00 95.06 81 LYS A CA 1
ATOM 661 C C . LYS A 1 81 ? -11.830 1.940 1.690 1.00 95.06 81 LYS A C 1
ATOM 663 O O . LYS A 1 81 ? -12.756 1.163 1.898 1.00 95.06 81 LYS A O 1
ATOM 668 N N . LYS A 1 82 ? -11.413 2.267 0.461 1.00 95.12 82 LYS A N 1
ATOM 669 C CA . LYS A 1 82 ? -12.027 1.732 -0.767 1.00 95.12 82 LYS A CA 1
ATOM 670 C C . LYS A 1 82 ? -11.937 0.207 -0.839 1.00 95.12 82 LYS A C 1
ATOM 672 O O . LYS A 1 82 ? -12.901 -0.464 -1.192 1.00 95.12 82 LYS A O 1
ATOM 677 N N . ALA A 1 83 ? -10.785 -0.358 -0.482 1.00 95.31 83 ALA A N 1
ATOM 678 C CA . ALA A 1 83 ? -10.600 -1.805 -0.465 1.00 95.31 83 ALA A CA 1
ATOM 679 C C . ALA A 1 83 ? -11.547 -2.490 0.537 1.00 95.31 83 ALA A C 1
ATOM 681 O O . ALA A 1 83 ? -12.134 -3.523 0.224 1.00 95.31 83 ALA A O 1
ATOM 682 N N . LEU A 1 84 ? -11.757 -1.884 1.709 1.00 92.94 84 LEU A N 1
ATOM 683 C CA . LEU A 1 84 ? -12.658 -2.384 2.746 1.00 92.94 84 LEU A CA 1
ATOM 684 C C . LEU A 1 84 ? -14.136 -2.354 2.320 1.00 92.94 84 LEU A C 1
ATOM 686 O O . LEU A 1 84 ? -14.922 -3.147 2.824 1.00 92.94 84 LEU A O 1
ATOM 690 N N . GLU A 1 85 ? -14.541 -1.481 1.396 1.00 92.56 85 GLU A N 1
ATOM 691 C CA . GLU A 1 85 ? -15.904 -1.511 0.839 1.00 92.56 85 GLU A CA 1
ATOM 692 C C . GLU A 1 85 ? -16.166 -2.805 0.056 1.00 92.56 85 GLU A C 1
ATOM 694 O O . GLU A 1 85 ? -17.251 -3.378 0.151 1.00 92.56 85 GLU A O 1
ATOM 699 N N . LYS A 1 86 ? -15.158 -3.300 -0.674 1.00 92.44 86 LYS A N 1
ATOM 700 C CA . LYS A 1 86 ? -15.235 -4.550 -1.448 1.00 92.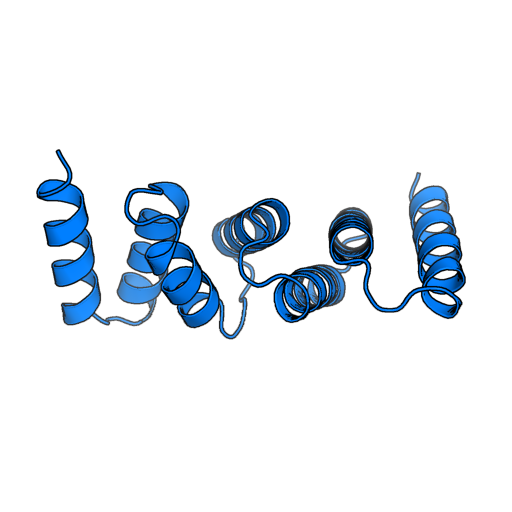44 86 LYS A CA 1
ATOM 701 C C . LYS A 1 86 ? -14.934 -5.791 -0.614 1.00 92.44 86 LYS A C 1
ATOM 703 O O . LYS A 1 86 ? -15.532 -6.841 -0.834 1.00 92.44 86 LYS A O 1
ATOM 708 N N . TYR A 1 87 ? -14.025 -5.665 0.348 1.00 91.62 87 TYR A N 1
ATOM 709 C CA . TYR A 1 87 ? -13.557 -6.753 1.201 1.00 91.62 87 TYR A CA 1
ATOM 710 C C . TYR A 1 87 ? -13.781 -6.403 2.683 1.00 91.62 87 TYR A C 1
ATOM 712 O O . TYR A 1 87 ? -12.821 -6.219 3.433 1.00 91.62 87 TYR A O 1
ATOM 720 N N . PRO A 1 88 ? -15.046 -6.307 3.139 1.00 90.06 88 PRO A N 1
ATOM 721 C CA . PRO A 1 88 ? -15.402 -5.735 4.444 1.00 90.06 88 PRO A CA 1
ATOM 722 C C . PRO A 1 88 ? -14.874 -6.497 5.658 1.00 90.06 88 PRO A C 1
ATOM 724 O O . PRO A 1 88 ? -14.831 -5.921 6.742 1.00 90.06 88 PRO A O 1
ATOM 727 N N . ASN A 1 89 ? -14.466 -7.753 5.471 1.00 89.50 89 ASN A N 1
ATOM 728 C CA . ASN A 1 89 ? -13.983 -8.640 6.528 1.00 89.50 89 ASN A CA 1
ATOM 729 C C . ASN A 1 89 ? -12.490 -8.979 6.372 1.00 89.50 89 ASN A C 1
ATOM 731 O O . ASN A 1 89 ? -11.988 -9.880 7.050 1.00 89.50 89 ASN A O 1
ATOM 735 N N . ASP A 1 90 ? -11.773 -8.296 5.473 1.00 92.50 90 ASP A N 1
ATOM 736 C CA . ASP A 1 90 ? -10.341 -8.519 5.307 1.00 92.50 90 ASP A CA 1
ATOM 737 C C . ASP A 1 90 ? -9.579 -8.009 6.535 1.00 92.50 90 ASP A C 1
ATOM 739 O O . ASP A 1 90 ? -9.444 -6.807 6.788 1.00 92.50 90 ASP A O 1
ATOM 743 N N . LYS A 1 91 ? -9.069 -8.954 7.325 1.00 90.56 91 LYS A N 1
ATOM 744 C CA . LYS A 1 91 ? -8.368 -8.652 8.574 1.00 90.56 91 LYS A CA 1
ATOM 745 C C . LYS A 1 91 ? -7.106 -7.826 8.345 1.00 90.56 91 LYS A C 1
ATOM 747 O O . LYS A 1 91 ? -6.770 -7.019 9.205 1.00 90.56 91 LYS A O 1
ATOM 752 N N . ASN A 1 92 ? -6.401 -8.018 7.232 1.00 93.00 92 ASN A N 1
ATOM 753 C CA . ASN A 1 92 ? -5.149 -7.315 6.974 1.00 93.00 92 ASN A CA 1
ATOM 754 C C . ASN A 1 92 ? -5.415 -5.827 6.692 1.00 93.00 92 ASN A C 1
ATOM 756 O O . ASN A 1 92 ? -4.749 -4.955 7.260 1.00 93.00 92 ASN A O 1
ATOM 760 N N . ILE A 1 93 ? -6.450 -5.534 5.899 1.00 95.25 93 ILE A N 1
ATOM 761 C CA . ILE A 1 93 ? -6.926 -4.170 5.633 1.00 95.25 93 ILE A CA 1
ATOM 762 C C . ILE A 1 93 ? -7.402 -3.505 6.930 1.00 95.25 93 ILE A C 1
ATOM 764 O O . ILE A 1 93 ? -6.963 -2.398 7.249 1.00 95.25 93 ILE A O 1
ATOM 768 N N . ILE A 1 94 ? -8.247 -4.190 7.708 1.00 93.56 94 ILE A N 1
ATOM 769 C CA . ILE A 1 94 ? -8.793 -3.670 8.972 1.00 93.56 94 ILE A CA 1
ATOM 770 C C . ILE A 1 94 ? -7.673 -3.349 9.967 1.00 93.56 94 ILE A C 1
ATOM 772 O O . ILE A 1 94 ? -7.606 -2.237 10.490 1.00 93.56 94 ILE A O 1
ATOM 776 N N . LEU A 1 95 ? -6.760 -4.292 10.212 1.00 92.62 95 LEU A N 1
ATOM 777 C CA . LEU A 1 95 ? -5.659 -4.089 11.156 1.00 92.62 95 LEU A CA 1
ATOM 778 C C . LEU A 1 95 ? -4.727 -2.960 10.709 1.00 92.62 95 LEU A C 1
ATOM 780 O O . LEU A 1 95 ? -4.238 -2.199 11.543 1.00 92.62 95 LEU A O 1
ATOM 784 N N . THR A 1 96 ? -4.489 -2.822 9.405 1.00 96.06 96 THR A N 1
ATOM 785 C CA . THR A 1 96 ? -3.629 -1.754 8.884 1.00 96.06 96 THR A CA 1
ATOM 786 C C . THR A 1 96 ? -4.296 -0.383 8.999 1.00 96.06 96 THR A C 1
ATOM 788 O O . THR A 1 96 ? -3.646 0.559 9.449 1.00 96.06 96 THR A O 1
ATOM 791 N N . LEU A 1 97 ? -5.594 -0.260 8.701 1.00 95.75 97 LEU A N 1
ATOM 792 C CA . LEU A 1 97 ? -6.353 0.974 8.951 1.00 95.75 97 LEU A CA 1
ATOM 793 C C . LEU A 1 97 ? -6.364 1.351 10.437 1.00 95.75 97 LEU A C 1
ATOM 795 O O . LEU A 1 97 ? -6.135 2.511 10.772 1.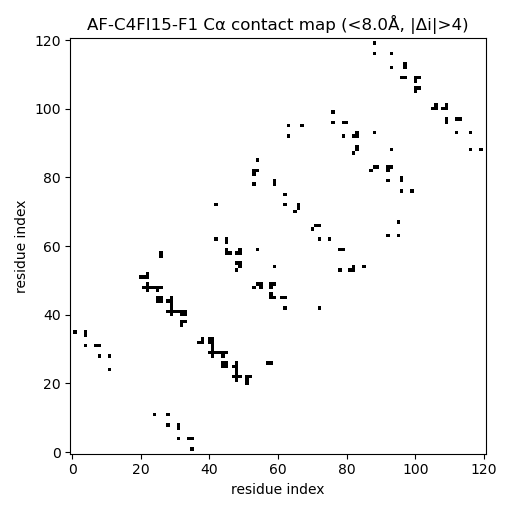00 95.75 97 LEU A O 1
ATOM 799 N N . ALA A 1 98 ? -6.550 0.377 11.332 1.00 92.75 98 ALA A N 1
ATOM 800 C CA . ALA A 1 98 ? -6.491 0.610 12.772 1.00 92.75 98 ALA A CA 1
ATOM 801 C C . ALA A 1 98 ? -5.125 1.180 13.200 1.00 92.75 98 ALA A C 1
ATOM 803 O O . ALA A 1 98 ? -5.078 2.161 13.944 1.00 92.75 98 ALA A O 1
ATOM 804 N N . LYS A 1 99 ? -4.016 0.638 12.670 1.00 93.19 99 LYS A N 1
ATOM 805 C CA . LYS A 1 99 ? -2.663 1.180 12.900 1.00 93.19 99 LYS A CA 1
ATOM 806 C C . LYS A 1 99 ? -2.514 2.614 12.387 1.00 93.19 99 LYS A C 1
ATOM 808 O O . LYS A 1 99 ? -1.902 3.431 13.070 1.00 93.19 99 LYS A O 1
ATOM 813 N N . ILE A 1 100 ? -3.049 2.927 11.203 1.00 95.25 100 ILE A N 1
ATOM 814 C CA . ILE A 1 100 ? -3.024 4.292 10.644 1.00 95.25 100 ILE A CA 1
ATOM 815 C C . ILE A 1 100 ? -3.781 5.258 11.565 1.00 95.25 100 ILE A C 1
ATOM 817 O O . ILE A 1 100 ? -3.246 6.301 11.935 1.00 95.25 100 ILE A O 1
ATOM 821 N N . TYR A 1 101 ? -4.990 4.901 12.000 1.00 94.25 101 TYR A N 1
ATOM 822 C CA . TYR A 1 101 ? -5.772 5.747 12.903 1.00 94.25 101 TYR A CA 1
ATOM 823 C C . TYR A 1 101 ? -5.116 5.934 14.266 1.00 94.25 101 TYR A C 1
ATOM 825 O O . TYR A 1 101 ? -5.114 7.048 14.786 1.00 94.25 101 TYR A O 1
ATOM 833 N N . GLN A 1 102 ? -4.512 4.881 14.819 1.00 89.94 102 GLN A N 1
ATOM 834 C CA . GLN A 1 102 ? -3.764 4.975 16.068 1.00 89.94 102 GLN A CA 1
ATOM 835 C C . GLN A 1 102 ? -2.564 5.922 15.929 1.00 89.94 102 GLN A C 1
ATOM 837 O O . GLN A 1 102 ? -2.375 6.787 16.780 1.00 89.94 102 GLN A O 1
ATOM 842 N N . LYS A 1 103 ? -1.794 5.812 14.835 1.00 89.75 103 LYS A N 1
ATOM 843 C CA . LYS A 1 103 ? -0.668 6.713 14.533 1.00 89.75 103 LYS A CA 1
ATOM 844 C C . LYS A 1 103 ? -1.117 8.173 14.399 1.00 89.75 103 LYS A C 1
ATOM 846 O O . LYS A 1 103 ? -0.422 9.069 14.866 1.00 89.75 103 LYS A O 1
ATOM 851 N N . ASN A 1 104 ? -2.291 8.403 13.813 1.00 90.12 104 ASN A N 1
ATOM 852 C CA . ASN A 1 104 ? -2.847 9.738 13.581 1.00 90.12 104 ASN A CA 1
ATOM 853 C C . ASN A 1 104 ? -3.666 10.284 14.769 1.00 90.12 104 ASN A C 1
ATOM 855 O O . ASN A 1 104 ? -4.284 11.338 14.637 1.00 90.12 104 ASN A O 1
ATOM 859 N N . ASN A 1 105 ? -3.705 9.586 15.913 1.00 89.75 105 ASN A N 1
ATOM 860 C CA . ASN A 1 105 ? -4.559 9.908 17.067 1.00 89.75 105 ASN A CA 1
ATOM 861 C C . ASN A 1 105 ? -6.056 10.054 16.718 1.00 89.75 105 ASN A C 1
ATOM 863 O O . ASN A 1 105 ? -6.805 10.754 17.398 1.00 89.75 105 ASN A O 1
ATOM 867 N N . ASN A 1 106 ? -6.521 9.375 15.665 1.00 87.88 106 ASN A N 1
ATOM 868 C CA . ASN A 1 106 ? -7.923 9.378 15.260 1.00 87.88 106 ASN A CA 1
ATOM 869 C C . ASN A 1 106 ? -8.702 8.296 16.024 1.00 87.88 106 ASN A C 1
ATOM 871 O O . ASN A 1 106 ? -9.064 7.246 15.488 1.00 87.88 106 ASN A O 1
ATOM 875 N N . THR A 1 107 ? -8.932 8.544 17.314 1.00 86.31 107 THR A N 1
ATOM 876 C CA . THR A 1 107 ? -9.574 7.584 18.225 1.00 86.31 107 THR A CA 1
ATOM 877 C C . THR A 1 107 ? -10.998 7.226 17.793 1.00 86.31 107 THR A C 1
ATOM 879 O O . THR A 1 107 ? -11.406 6.080 17.951 1.00 86.31 107 THR A O 1
ATOM 882 N N . THR A 1 108 ? -11.743 8.162 17.203 1.00 88.62 108 THR A N 1
ATOM 883 C CA . THR A 1 108 ? -13.131 7.934 16.771 1.00 88.62 108 THR A CA 1
ATOM 884 C C . THR A 1 108 ? -13.223 6.888 15.664 1.00 88.62 108 THR A C 1
ATOM 886 O O . THR A 1 108 ? -13.990 5.933 15.777 1.00 88.62 108 THR A O 1
ATOM 889 N N . GLU A 1 109 ? -12.432 7.039 14.599 1.00 88.25 109 GLU A N 1
ATOM 890 C CA . GLU A 1 109 ? -12.456 6.092 13.478 1.00 88.25 109 GLU A CA 1
ATOM 891 C C . GLU A 1 109 ? -11.855 4.735 13.863 1.00 88.25 109 GLU A C 1
ATOM 893 O O . GLU A 1 109 ? -12.324 3.696 13.396 1.00 88.25 109 GLU A O 1
ATOM 898 N N . TYR A 1 110 ? -10.884 4.726 14.781 1.00 87.81 110 TYR A N 1
ATOM 899 C CA . TYR A 1 110 ? -10.375 3.494 15.379 1.00 87.81 110 TYR A CA 1
ATOM 900 C C . TYR A 1 110 ? -11.482 2.702 16.093 1.00 87.81 110 TYR A C 1
ATOM 902 O O . TYR A 1 110 ? -11.650 1.516 15.810 1.00 87.81 110 TYR A O 1
ATOM 910 N N . GLN A 1 111 ? -12.264 3.338 16.975 1.00 86.25 111 GLN A N 1
ATOM 911 C CA . GLN A 1 111 ? -13.315 2.637 17.727 1.00 86.25 111 GLN A CA 1
ATOM 912 C C . GLN A 1 111 ? -14.391 2.061 16.803 1.00 86.25 111 GLN A C 1
ATOM 914 O O . GLN A 1 111 ? -14.692 0.871 16.889 1.00 86.25 111 GLN A O 1
ATOM 919 N N . LYS A 1 112 ? -14.875 2.851 15.835 1.00 86.56 112 LYS A N 1
ATOM 920 C CA . LYS A 1 112 ? -15.847 2.380 14.830 1.00 86.56 112 LYS A CA 1
ATOM 921 C C . LYS A 1 112 ? -15.354 1.142 14.081 1.00 86.56 112 LYS A C 1
ATOM 923 O O . LYS A 1 112 ? -16.113 0.207 13.832 1.00 86.56 112 LYS A O 1
ATOM 928 N N . LEU A 1 113 ? -14.077 1.136 13.695 1.00 86.06 113 LEU A N 1
ATOM 929 C CA . LEU A 1 113 ? -13.491 0.029 12.949 1.00 86.06 113 LEU A CA 1
ATOM 930 C C . LEU A 1 113 ? -13.385 -1.244 13.805 1.00 86.06 113 LEU A C 1
ATOM 932 O O . LEU A 1 113 ? -13.664 -2.339 13.314 1.00 86.06 113 LEU A O 1
ATOM 936 N N . MET A 1 114 ? -13.032 -1.105 15.086 1.00 83.50 114 MET A N 1
ATOM 937 C CA . MET A 1 114 ? -12.950 -2.228 16.025 1.00 83.50 114 MET A CA 1
ATOM 938 C C . MET A 1 114 ? -14.329 -2.810 16.363 1.00 83.50 114 MET A C 1
ATOM 940 O O . MET A 1 114 ? -14.476 -4.031 16.399 1.00 83.50 114 MET A O 1
ATOM 944 N N . GLU A 1 115 ? -15.350 -1.969 16.533 1.00 84.19 115 GLU A N 1
ATOM 945 C CA . GLU A 1 115 ? -16.745 -2.402 16.709 1.00 84.19 115 GLU A CA 1
ATOM 946 C C . GLU A 1 115 ? -17.254 -3.178 15.485 1.00 84.19 115 GLU A C 1
ATOM 948 O O . GLU A 1 115 ? -17.860 -4.248 15.614 1.00 84.19 115 GLU A O 1
ATOM 953 N N . LYS A 1 116 ? -16.945 -2.694 14.273 1.00 79.38 116 LYS A N 1
ATOM 954 C CA . LYS A 1 116 ? -17.275 -3.392 13.021 1.00 79.38 116 LYS A CA 1
ATOM 955 C C . LYS A 1 116 ? -16.598 -4.764 12.930 1.00 79.38 116 LYS A C 1
ATOM 957 O O . LYS A 1 116 ? -17.224 -5.727 12.493 1.00 79.38 116 LYS A O 1
ATOM 962 N N . LEU A 1 117 ? -15.341 -4.878 13.364 1.00 76.44 117 LEU A N 1
ATOM 963 C CA . LEU A 1 117 ? -14.604 -6.149 13.378 1.00 76.44 117 LEU A CA 1
ATOM 964 C C . LEU A 1 117 ? -15.174 -7.154 14.394 1.00 76.44 117 LEU A C 1
ATOM 966 O O . LEU A 1 117 ? -15.154 -8.357 14.153 1.00 76.44 117 LEU A O 1
ATOM 970 N N . GLN A 1 118 ? -15.668 -6.680 15.540 1.00 76.38 118 GLN A N 1
ATOM 971 C CA . GLN A 1 118 ? -16.245 -7.541 16.579 1.00 76.38 118 GLN A CA 1
ATOM 972 C C . GLN A 1 118 ? -17.661 -8.022 16.239 1.00 76.38 118 GLN A C 1
ATOM 974 O O . GLN A 1 118 ? -18.038 -9.120 16.641 1.00 76.38 118 GLN A O 1
ATOM 979 N N . SER A 1 119 ? -18.427 -7.218 15.500 1.00 72.94 119 SER A N 1
ATOM 980 C CA . SER A 1 119 ? -19.799 -7.536 15.081 1.00 72.94 119 SER A CA 1
ATOM 981 C C . SER A 1 119 ? -19.885 -8.415 13.830 1.00 72.94 119 SER A C 1
ATOM 983 O O . SER A 1 119 ? -20.933 -8.995 13.572 1.00 72.94 119 SER A O 1
ATOM 985 N N . SER A 1 120 ? -18.797 -8.565 13.069 1.00 65.50 120 SER A N 1
ATOM 986 C CA . SER A 1 120 ? -18.720 -9.414 11.866 1.00 65.50 120 SER A CA 1
ATOM 987 C C . SER A 1 120 ? -18.406 -10.892 12.177 1.00 65.50 120 SER A C 1
ATOM 989 O O . SER A 1 120 ? -17.824 -11.598 11.352 1.00 65.50 120 SER A O 1
ATOM 991 N N . LYS A 1 121 ? -18.782 -11.353 13.377 1.00 52.50 121 LYS A N 1
ATOM 992 C CA . LYS A 1 121 ? -18.505 -12.688 13.923 1.00 52.50 121 LYS A CA 1
ATOM 993 C C . LYS A 1 121 ? -19.709 -13.620 13.841 1.00 52.50 121 LYS A C 1
ATOM 995 O O . LYS A 1 121 ? -20.841 -13.129 14.030 1.00 52.50 121 LYS A O 1
#

Mean predicted aligned error: 6.37 Å

Radius of gyration: 16.17 Å; Cα contacts (8 Å, |Δi|>4): 101; chains: 1; bounding box: 42×23×45 Å